Protein AF-T1C3A2-F1 (afdb_monomer)

Solvent-accessible surface area (backbone atoms only — not comparable to full-atom values): 6392 Å² total; per-residue (Å²): 135,83,77,75,86,66,59,79,82,43,60,52,67,68,59,55,48,50,53,50,50,56,53,51,44,45,74,73,70,47,55,60,93,75,52,84,46,79,43,72,37,43,66,94,53,35,68,66,51,34,22,54,70,52,27,25,74,74,71,76,45,71,53,53,36,56,66,59,55,51,53,43,40,75,62,56,35,46,50,32,32,17,40,53,43,31,52,79,70,74,46,56,82,86,39,35,26,89,87,42,48,76,37,77,32,71,89,81,108

Nearest PDB structures (foldseek):
  8uja-assembly1_A  TM=7.546E-01  e=3.149E-03  Sulfurisphaera tokodaii str. 7
  2pd2-assembly1_A  TM=7.364E-01  e=5.009E-03  Sulfurisphaera tokodaii str. 7
  3mc3-assembly1_A  TM=6.224E-01  e=9.098E-03  Saccharolobus solfataricus
  1l1s-assembly1_A  TM=7.343E-01  e=7.108E-02  Methanothermobacter thermautotrophicus
  3pnx-assembly2_E  TM=5.870E-01  e=5.826E-02  Syntrophomonas wolfei subsp. wolfei str. Goettingen G311

Secondary structure (DSSP, 8-state):
-PPP---TTS--HHHHHHHHHHHHHHHTT--GGG---EEEE-GGGGGGGB-HHHHHHHHSS--TTHHHHHHHHHTT-EEEEEHHHHHHTT--GGGB-TTSEEES-TT--

Foldseek 3Di:
DQPDDDDQPDARVVLVVVVVVLVVCVVVVNQLVNDAAEEEQADPRQLLQFQQVLNCVVNVDGNNHVVSLVVCVVSPHQAEYAPVRCVVVPHDPVRGDPSYHYDPGPVPD

Organism: NCBI:txid410659

Sequence (109 aa):
MTQGKPAADKVNPGLDHIARAVNTFVAAGVPLSHLKFDVIIHGGATPIALGEKAYMAKFGHANPNLAVIADLRKVGVNVMVCGNALGDMGFTPAEVNPDIKVALSALST

Radius of gyration: 13.89 Å; Cα contacts (8 Å, |Δi|>4): 145; chains: 1; bounding box: 36×28×37 Å

pLDDT: mean 92.9, std 11.14, range [36.41, 98.44]

Structure (mmCIF, N/CA/C/O backbone):
data_AF-T1C3A2-F1
#
_entry.id   AF-T1C3A2-F1
#
loop_
_atom_site.group_PDB
_atom_site.id
_atom_site.type_symbol
_atom_site.label_atom_id
_atom_site.label_alt_id
_atom_site.label_comp_id
_atom_site.label_asym_id
_atom_site.label_entity_id
_atom_site.label_seq_id
_atom_site.pdbx_PDB_ins_code
_atom_site.Cartn_x
_atom_site.Cartn_y
_atom_site.Cartn_z
_atom_site.occupancy
_atom_site.B_iso_or_equiv
_atom_site.auth_seq_id
_atom_site.auth_comp_id
_atom_site.auth_asym_id
_atom_site.auth_atom_id
_atom_site.pdbx_PDB_model_num
ATOM 1 N N . MET A 1 1 ? 3.807 18.297 -4.852 1.00 36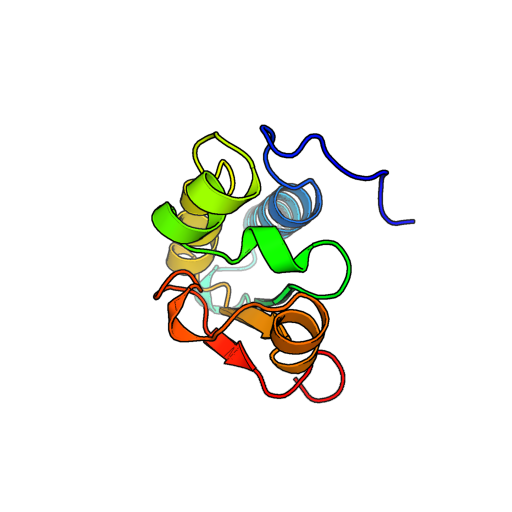.41 1 MET A N 1
ATOM 2 C CA . MET A 1 1 ? 2.360 18.581 -4.946 1.00 36.41 1 MET A CA 1
ATOM 3 C C . MET A 1 1 ? 1.628 17.251 -4.873 1.00 36.41 1 MET A C 1
ATOM 5 O O . MET A 1 1 ? 1.632 16.515 -5.850 1.00 36.41 1 MET A O 1
ATOM 9 N N . THR A 1 2 ? 1.109 16.866 -3.711 1.00 43.44 2 THR A N 1
ATOM 10 C CA . THR A 1 2 ? 0.198 15.719 -3.620 1.00 43.44 2 THR A CA 1
ATOM 11 C C . THR A 1 2 ? -1.161 16.188 -4.129 1.00 43.44 2 THR A C 1
ATOM 13 O O . THR A 1 2 ? -1.670 17.212 -3.676 1.00 43.44 2 THR A O 1
ATOM 16 N N . GLN A 1 3 ? -1.707 15.510 -5.140 1.00 50.47 3 GLN A N 1
ATOM 17 C CA . GLN A 1 3 ? -3.055 15.807 -5.625 1.00 50.47 3 GLN A CA 1
ATOM 18 C C . GLN A 1 3 ? -4.071 15.639 -4.481 1.00 50.47 3 GLN A C 1
ATOM 20 O O . GLN A 1 3 ? -3.815 14.903 -3.526 1.00 50.47 3 GLN A O 1
ATOM 25 N N . GLY A 1 4 ? -5.184 16.379 -4.561 1.00 50.47 4 GLY A N 1
ATOM 26 C CA . GLY A 1 4 ? -6.201 16.470 -3.510 1.00 50.47 4 GLY A CA 1
ATOM 27 C C . GLY A 1 4 ? -6.719 15.113 -3.024 1.00 50.47 4 GLY A C 1
ATOM 28 O O . GLY A 1 4 ? -6.576 14.097 -3.703 1.00 50.47 4 GLY A O 1
ATOM 29 N N . LYS A 1 5 ? -7.321 15.109 -1.826 1.00 55.22 5 LYS A N 1
ATOM 30 C CA . LYS A 1 5 ? -7.861 13.907 -1.174 1.00 55.22 5 LYS A CA 1
ATOM 31 C C . LYS A 1 5 ? -8.755 13.141 -2.167 1.00 55.22 5 LYS A C 1
ATOM 33 O O . LYS A 1 5 ? -9.798 13.675 -2.548 1.00 55.22 5 LYS A O 1
ATOM 38 N N . PRO A 1 6 ? -8.367 11.930 -2.600 1.00 62.38 6 PRO A N 1
ATOM 39 C CA . PRO A 1 6 ? -9.190 11.136 -3.499 1.00 62.38 6 PRO A CA 1
ATOM 40 C C . PRO A 1 6 ? -10.514 10.816 -2.816 1.00 62.38 6 PRO A C 1
ATOM 42 O O . PRO A 1 6 ? -10.566 10.678 -1.588 1.00 62.38 6 PRO A O 1
ATOM 45 N N . ALA A 1 7 ? -11.574 10.678 -3.607 1.00 74.94 7 ALA A N 1
ATOM 46 C CA . ALA A 1 7 ? -12.788 10.054 -3.110 1.00 74.94 7 ALA A CA 1
ATOM 47 C C . ALA A 1 7 ? -12.434 8.640 -2.615 1.00 74.94 7 ALA A C 1
ATOM 49 O O . ALA A 1 7 ? -11.610 7.960 -3.232 1.00 74.94 7 ALA A O 1
ATOM 50 N N . ALA A 1 8 ? -12.980 8.239 -1.464 1.00 80.06 8 ALA A N 1
ATOM 51 C CA . ALA A 1 8 ? -12.602 6.977 -0.826 1.00 80.06 8 ALA A CA 1
ATOM 52 C C . ALA A 1 8 ? -12.900 5.769 -1.734 1.00 80.06 8 ALA A C 1
ATOM 54 O O . ALA A 1 8 ? -12.160 4.793 -1.720 1.00 80.06 8 ALA A O 1
ATOM 55 N N . ASP A 1 9 ? -13.906 5.883 -2.601 1.00 86.38 9 ASP A N 1
ATOM 56 C CA . ASP A 1 9 ? -14.359 4.886 -3.577 1.00 86.38 9 ASP A CA 1
ATOM 57 C C . ASP A 1 9 ? -13.495 4.787 -4.843 1.00 86.38 9 ASP A C 1
ATOM 59 O O . ASP A 1 9 ? -13.790 3.991 -5.735 1.00 86.38 9 ASP A O 1
ATOM 63 N N . LYS A 1 10 ? -12.404 5.556 -4.934 1.00 91.69 10 LYS A N 1
ATOM 64 C CA . LYS A 1 10 ? -11.473 5.522 -6.065 1.00 91.69 10 LYS A CA 1
ATOM 65 C C . LYS A 1 10 ? -10.083 5.072 -5.643 1.00 91.69 10 LYS A C 1
ATOM 67 O O . LYS A 1 10 ? -9.641 5.281 -4.514 1.00 91.69 10 LYS A O 1
ATOM 72 N N . VAL A 1 11 ? -9.367 4.487 -6.602 1.00 94.31 11 VAL A N 1
ATOM 73 C CA . VAL A 1 11 ? -7.951 4.142 -6.444 1.00 94.31 11 VAL A CA 1
ATOM 74 C C . VAL A 1 11 ? -7.157 5.393 -6.075 1.00 94.31 11 VAL A C 1
ATOM 76 O O . VAL A 1 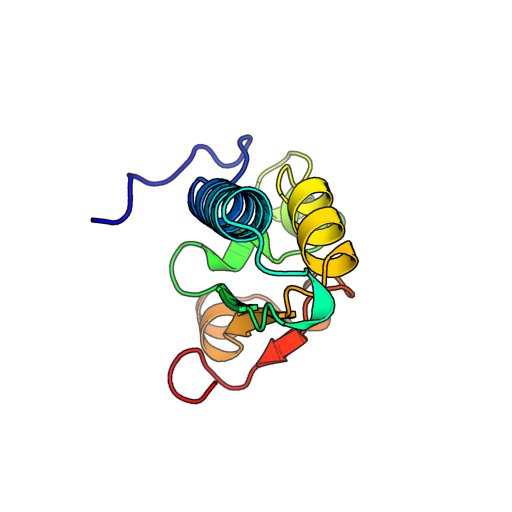11 ? -7.324 6.461 -6.669 1.00 94.31 11 VAL A O 1
ATOM 79 N N . ASN A 1 12 ? -6.264 5.252 -5.099 1.00 95.25 12 ASN A N 1
ATOM 80 C CA . ASN A 1 12 ? -5.382 6.325 -4.684 1.00 95.25 12 ASN A CA 1
ATOM 81 C C . ASN A 1 12 ? -4.431 6.729 -5.837 1.00 95.25 12 ASN A C 1
ATOM 83 O O . ASN A 1 12 ? -3.675 5.882 -6.319 1.00 95.25 12 ASN A O 1
ATOM 87 N N . PRO A 1 13 ? -4.379 8.013 -6.238 1.00 94.12 13 PRO A N 1
ATOM 88 C CA . PRO A 1 13 ? -3.504 8.498 -7.307 1.00 94.12 13 PRO A CA 1
ATOM 89 C C . PRO A 1 13 ? -2.013 8.247 -7.061 1.00 94.12 13 PRO A C 1
ATOM 91 O O . PRO A 1 13 ? -1.236 8.189 -8.010 1.00 94.12 13 PRO A O 1
ATOM 94 N N . GLY A 1 14 ? -1.592 8.098 -5.800 1.00 94.38 14 GLY A N 1
ATOM 95 C CA . GLY A 1 14 ? -0.229 7.709 -5.450 1.00 94.38 14 GLY A CA 1
ATOM 96 C C . GLY A 1 14 ? 0.113 6.296 -5.925 1.00 94.38 14 GLY A C 1
ATOM 97 O O . GLY A 1 14 ? 1.189 6.098 -6.480 1.00 94.38 14 GLY A O 1
ATOM 98 N N . LEU A 1 15 ? -0.812 5.337 -5.790 1.00 95.38 15 LEU A N 1
ATOM 99 C CA . LEU A 1 15 ? -0.622 3.964 -6.280 1.00 95.38 15 LEU A CA 1
ATOM 100 C C . LEU A 1 15 ? -0.541 3.924 -7.806 1.00 95.38 15 LEU A C 1
ATOM 102 O O . LEU A 1 15 ? 0.353 3.296 -8.367 1.00 95.38 15 LEU A O 1
ATOM 106 N N . ASP A 1 16 ? -1.432 4.658 -8.468 1.00 93.62 16 ASP A N 1
ATOM 107 C CA . ASP A 1 16 ? -1.423 4.826 -9.921 1.00 93.62 16 ASP A CA 1
ATOM 108 C C . ASP A 1 16 ? -0.111 5.487 -10.401 1.00 93.62 16 ASP A C 1
ATOM 110 O O . ASP A 1 16 ? 0.500 5.064 -11.382 1.00 93.62 16 ASP A O 1
ATOM 114 N N . HIS A 1 17 ? 0.415 6.463 -9.652 1.00 95.44 17 HIS A N 1
ATOM 115 C CA . HIS A 1 17 ? 1.715 7.066 -9.949 1.00 95.44 17 HIS A CA 1
ATOM 116 C C . HIS A 1 17 ? 2.878 6.075 -9.855 1.00 95.44 17 HIS A C 1
ATOM 118 O O . HIS A 1 17 ? 3.735 6.067 -10.738 1.00 95.44 17 HIS A O 1
ATOM 124 N N . ILE A 1 18 ? 2.889 5.216 -8.837 1.00 96.19 18 ILE A N 1
ATOM 125 C CA . ILE A 1 18 ? 3.911 4.174 -8.692 1.00 96.19 18 ILE A CA 1
ATOM 126 C C . ILE A 1 18 ? 3.818 3.171 -9.846 1.00 96.19 18 ILE A C 1
ATOM 128 O O . ILE A 1 18 ? 4.838 2.854 -10.454 1.00 96.19 18 ILE A O 1
ATOM 132 N N . ALA A 1 19 ? 2.611 2.722 -10.201 1.00 95.56 19 ALA A N 1
ATOM 133 C CA . ALA A 1 19 ? 2.408 1.803 -11.320 1.00 95.56 19 ALA A CA 1
ATOM 134 C C . ALA A 1 19 ? 2.939 2.389 -12.639 1.00 95.56 19 ALA A C 1
ATOM 136 O O . ALA A 1 19 ? 3.670 1.723 -13.374 1.00 95.56 19 ALA A O 1
ATOM 137 N N . ARG A 1 20 ? 2.655 3.671 -12.913 1.00 96.00 20 ARG A N 1
ATOM 138 C CA . ARG A 1 20 ? 3.222 4.373 -14.075 1.00 96.00 20 ARG A CA 1
ATOM 139 C C . ARG A 1 20 ? 4.740 4.472 -14.021 1.00 96.00 20 ARG A C 1
ATOM 141 O O . ARG A 1 20 ? 5.375 4.306 -15.060 1.00 96.00 20 ARG A O 1
ATOM 148 N N . ALA A 1 21 ? 5.321 4.741 -12.852 1.00 96.25 21 ALA A N 1
ATOM 149 C CA . ALA A 1 21 ? 6.771 4.796 -12.702 1.00 96.25 21 ALA A CA 1
ATOM 150 C C . ALA A 1 21 ? 7.401 3.445 -13.070 1.00 96.25 21 ALA A C 1
ATOM 152 O O . ALA A 1 21 ? 8.271 3.410 -13.937 1.00 96.25 21 ALA A O 1
ATOM 153 N N . VAL A 1 22 ? 6.898 2.336 -12.512 1.00 96.12 22 VAL A N 1
ATOM 154 C CA . VAL A 1 22 ? 7.354 0.974 -12.851 1.00 96.12 22 VAL A CA 1
ATOM 155 C C . VAL A 1 22 ? 7.2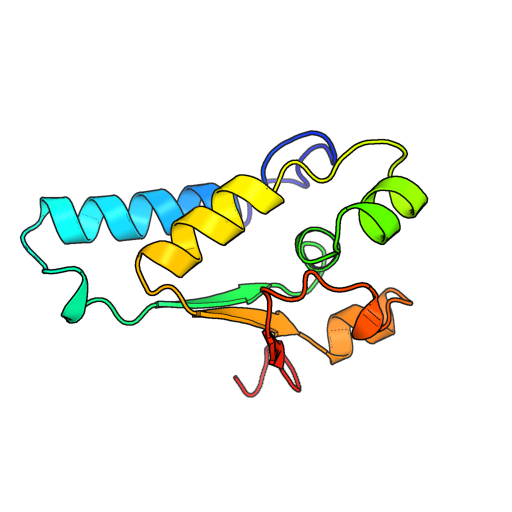63 0.728 -14.358 1.00 96.12 22 VAL A C 1
ATOM 157 O O . VAL A 1 22 ? 8.263 0.380 -14.984 1.00 96.12 22 VAL A O 1
ATOM 160 N N . ASN A 1 23 ? 6.101 0.995 -14.961 1.00 95.69 23 ASN A N 1
ATOM 161 C CA . ASN A 1 23 ? 5.897 0.823 -16.402 1.00 95.69 23 ASN A CA 1
ATOM 162 C C . ASN A 1 23 ? 6.869 1.666 -17.238 1.00 95.69 23 ASN A C 1
ATOM 164 O O . ASN A 1 23 ? 7.355 1.207 -18.268 1.00 95.69 23 ASN A O 1
ATOM 168 N N . THR A 1 24 ? 7.183 2.883 -16.790 1.00 97.06 24 THR A N 1
ATOM 169 C CA . THR A 1 24 ? 8.102 3.793 -17.486 1.00 97.06 24 THR A CA 1
ATOM 170 C C . THR A 1 24 ? 9.528 3.250 -17.485 1.00 97.06 24 THR A C 1
ATOM 172 O O . THR A 1 24 ? 10.179 3.248 -18.528 1.00 97.06 24 THR A O 1
ATOM 175 N N . PHE A 1 25 ? 10.013 2.740 -16.350 1.00 96.06 25 PHE A N 1
ATOM 176 C CA . PHE A 1 25 ? 11.350 2.146 -16.289 1.00 96.06 25 PHE A CA 1
ATOM 177 C C . PHE A 1 25 ? 11.457 0.866 -17.119 1.00 96.06 25 PHE A C 1
ATOM 179 O O . PHE A 1 25 ? 12.451 0.679 -17.821 1.00 96.06 25 PHE A O 1
ATOM 186 N N . VAL A 1 26 ? 10.426 0.017 -17.096 1.00 95.38 26 VAL A N 1
ATOM 187 C CA . VAL A 1 26 ? 10.381 -1.181 -17.946 1.00 95.38 26 VAL A CA 1
ATOM 188 C C . VAL A 1 26 ? 10.380 -0.800 -19.427 1.00 95.38 26 VAL A C 1
ATOM 190 O O . VAL A 1 26 ? 11.147 -1.367 -20.202 1.00 95.38 26 VAL A O 1
ATOM 193 N N . ALA A 1 27 ? 9.585 0.198 -19.826 1.00 96.75 27 ALA A N 1
ATOM 194 C CA . ALA A 1 27 ? 9.554 0.694 -21.203 1.00 96.75 27 ALA A CA 1
ATOM 195 C C . ALA A 1 27 ? 10.897 1.298 -21.653 1.00 96.75 27 ALA A C 1
ATOM 197 O O . ALA A 1 27 ? 11.241 1.224 -22.830 1.00 96.75 27 ALA A O 1
ATOM 198 N N . ALA A 1 28 ? 11.682 1.843 -20.720 1.00 97.44 28 ALA A N 1
ATOM 199 C CA . ALA A 1 28 ? 13.048 2.312 -20.955 1.00 97.44 28 ALA A CA 1
ATOM 200 C C . ALA A 1 28 ? 14.104 1.181 -20.992 1.00 97.44 28 ALA A C 1
ATOM 202 O O . ALA A 1 28 ? 15.295 1.462 -21.117 1.00 97.44 28 ALA A O 1
ATOM 203 N N . GLY A 1 29 ? 13.693 -0.088 -20.890 1.00 96.62 29 GLY A N 1
ATOM 204 C CA . GLY A 1 29 ? 14.571 -1.256 -20.993 1.00 96.62 29 GLY A CA 1
ATOM 205 C C . GLY A 1 29 ? 15.190 -1.713 -19.672 1.00 96.62 29 GLY A C 1
ATOM 206 O O . GLY A 1 29 ? 16.057 -2.587 -19.683 1.00 96.62 29 GLY A O 1
ATOM 207 N N . VAL A 1 30 ? 14.759 -1.166 -18.529 1.00 95.94 30 VAL A N 1
ATOM 208 C CA . VAL A 1 30 ? 15.211 -1.652 -17.221 1.00 95.94 30 VAL A CA 1
ATOM 209 C C . VAL A 1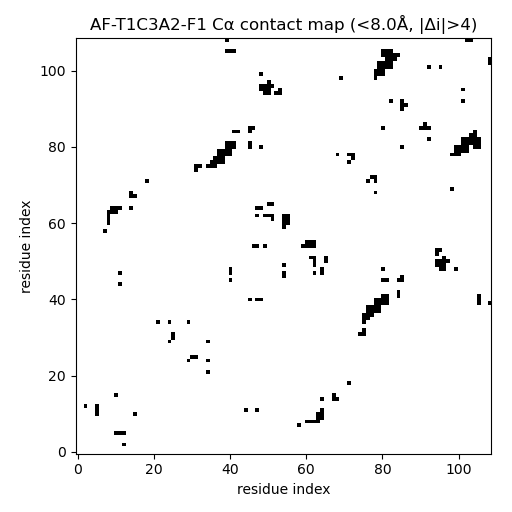 30 ? 14.440 -2.931 -16.872 1.00 95.94 30 VAL A C 1
ATOM 211 O O . VAL A 1 30 ? 13.212 -2.891 -16.770 1.00 95.94 30 VAL A O 1
ATOM 214 N N . PRO A 1 31 ? 15.112 -4.078 -16.675 1.00 94.19 31 PRO A N 1
ATOM 215 C CA . PRO A 1 31 ? 14.420 -5.312 -16.329 1.00 94.19 31 PRO A CA 1
ATOM 216 C C . PRO A 1 31 ? 13.793 -5.205 -14.933 1.00 94.19 31 PRO A C 1
ATOM 218 O O . PRO A 1 31 ? 14.385 -4.617 -14.028 1.00 94.19 31 PRO A O 1
ATOM 221 N N . LEU A 1 32 ? 12.626 -5.833 -14.734 1.00 90.62 32 LEU A N 1
ATOM 222 C CA . LEU A 1 32 ? 11.919 -5.842 -13.441 1.00 90.62 32 LEU A CA 1
ATOM 223 C C . LEU A 1 32 ? 12.817 -6.301 -12.282 1.00 90.62 32 LEU A C 1
ATOM 225 O O . LEU A 1 32 ? 12.753 -5.736 -11.199 1.00 90.62 32 LEU A O 1
ATOM 229 N N . SER A 1 33 ? 13.711 -7.26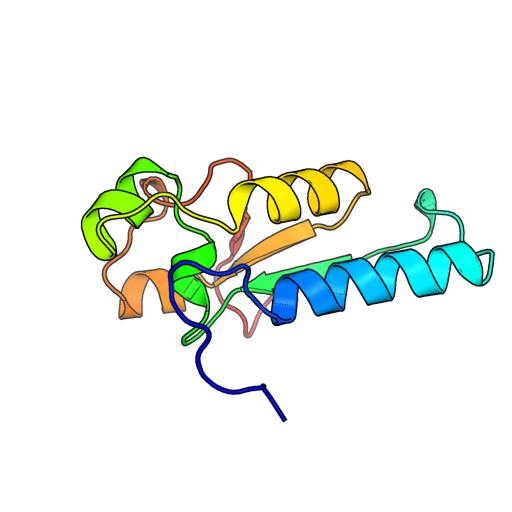5 -12.519 1.00 92.88 33 SER A N 1
ATOM 230 C CA . SER A 1 33 ? 14.666 -7.759 -11.516 1.00 92.88 33 SER A CA 1
ATOM 231 C C . SER A 1 33 ? 15.666 -6.705 -11.023 1.00 92.88 33 SER A C 1
ATOM 233 O O . SER A 1 33 ? 16.285 -6.895 -9.977 1.00 92.88 33 SER A O 1
ATOM 235 N N . HIS A 1 34 ? 15.854 -5.609 -11.763 1.00 93.38 34 HIS A N 1
ATOM 236 C CA . HIS A 1 34 ? 16.718 -4.491 -11.379 1.00 93.38 34 HIS A CA 1
ATOM 237 C C . HIS A 1 34 ? 15.931 -3.332 -10.750 1.00 93.38 34 HIS A C 1
ATOM 239 O O . HIS A 1 34 ? 16.541 -2.405 -10.216 1.00 93.38 34 HIS A O 1
ATOM 245 N N . LEU A 1 35 ? 14.595 -3.373 -10.785 1.00 91.81 35 LEU A N 1
ATOM 246 C CA . LEU A 1 35 ? 13.750 -2.365 -10.160 1.00 91.81 35 LEU A CA 1
ATOM 247 C C . LEU A 1 35 ? 13.588 -2.667 -8.672 1.00 91.81 35 LEU A C 1
ATOM 249 O O . LEU A 1 35 ? 12.973 -3.652 -8.279 1.00 91.81 35 LEU A O 1
ATOM 253 N N . LYS A 1 36 ? 14.138 -1.784 -7.837 1.00 93.25 36 LYS A N 1
ATOM 254 C CA . LYS A 1 36 ? 13.995 -1.831 -6.380 1.00 93.25 36 LYS A CA 1
ATOM 255 C C . LYS A 1 36 ? 13.122 -0.665 -5.941 1.00 93.25 36 LYS A C 1
ATOM 257 O O . LYS A 1 36 ? 13.611 0.450 -5.787 1.00 93.25 36 LYS A O 1
ATOM 262 N N . PHE A 1 37 ? 11.825 -0.920 -5.816 1.00 95.06 37 PHE A N 1
ATOM 263 C CA . PHE A 1 37 ? 10.858 0.067 -5.347 1.00 95.06 37 PHE A CA 1
ATOM 264 C C . PHE A 1 37 ? 10.415 -0.266 -3.932 1.00 95.06 37 PHE A C 1
ATOM 266 O O . PHE A 1 37 ? 9.795 -1.305 -3.709 1.00 95.06 37 PHE A O 1
ATOM 273 N N . ASP A 1 38 ? 10.652 0.667 -3.020 1.00 94.81 38 ASP A N 1
ATOM 274 C CA . ASP A 1 38 ? 10.066 0.677 -1.688 1.00 94.81 38 ASP A CA 1
ATOM 275 C C . ASP A 1 38 ? 9.039 1.809 -1.617 1.00 94.81 38 ASP A C 1
ATOM 277 O O . ASP A 1 38 ? 9.315 2.965 -1.944 1.00 94.81 38 ASP A O 1
ATOM 281 N N . VAL A 1 39 ? 7.817 1.460 -1.228 1.00 95.81 39 VAL A N 1
ATOM 282 C CA . VAL A 1 39 ? 6.687 2.381 -1.124 1.00 95.81 39 VAL A CA 1
ATOM 283 C C . VAL A 1 39 ? 6.179 2.339 0.299 1.00 95.81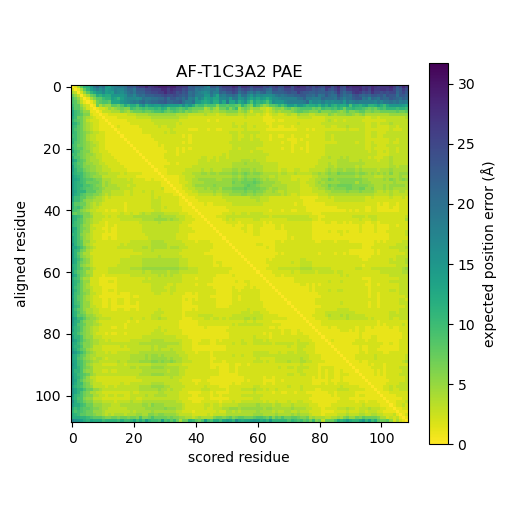 39 VAL A C 1
ATOM 285 O O . VAL A 1 39 ? 5.751 1.287 0.767 1.00 95.81 39 VAL A O 1
ATOM 288 N N . ILE A 1 40 ? 6.144 3.491 0.963 1.00 97.44 40 ILE A N 1
ATOM 289 C CA . ILE A 1 40 ? 5.535 3.620 2.284 1.00 97.44 40 ILE A CA 1
ATOM 290 C C . ILE A 1 40 ? 4.275 4.483 2.238 1.00 97.44 40 ILE A C 1
ATOM 292 O O . ILE A 1 40 ? 4.290 5.655 1.869 1.00 97.44 40 ILE A O 1
ATOM 296 N N . ILE A 1 41 ? 3.155 3.882 2.629 1.00 97.50 41 ILE A N 1
ATOM 297 C CA . ILE A 1 41 ? 1.867 4.544 2.805 1.00 97.50 41 ILE A CA 1
ATOM 298 C C . ILE A 1 41 ? 1.872 5.223 4.177 1.00 97.50 41 ILE A C 1
ATOM 300 O O . ILE A 1 41 ? 2.122 4.583 5.200 1.00 97.50 41 ILE A O 1
ATOM 304 N N . HIS A 1 42 ? 1.587 6.523 4.218 1.00 96.62 42 HIS A N 1
ATOM 305 C CA . HIS A 1 42 ? 1.582 7.290 5.462 1.00 96.62 42 HIS A CA 1
ATOM 306 C C . HIS A 1 42 ? 0.600 8.469 5.426 1.00 96.62 42 HIS A C 1
ATOM 308 O O . HIS A 1 42 ? 0.009 8.796 4.391 1.00 96.62 42 HIS A O 1
ATOM 314 N N . GLY A 1 43 ? 0.430 9.127 6.578 1.00 93.62 43 GLY A N 1
ATOM 315 C CA . GLY A 1 43 ? -0.411 10.315 6.719 1.00 93.62 43 GLY A CA 1
ATOM 316 C C . GLY A 1 43 ? -1.856 10.049 6.294 1.00 93.62 43 GLY A C 1
ATOM 317 O O . GLY A 1 43 ? -2.422 9.001 6.598 1.00 93.62 43 GLY A O 1
ATOM 318 N N . GLY A 1 44 ? -2.453 10.971 5.536 1.00 93.31 44 GLY A N 1
ATOM 319 C CA . GLY A 1 44 ? -3.840 10.836 5.075 1.00 93.31 44 GLY A CA 1
ATOM 320 C C . GLY A 1 44 ? -4.103 9.650 4.135 1.00 93.31 44 GLY A C 1
ATOM 321 O O . GLY A 1 44 ? -5.261 9.288 3.942 1.00 93.31 44 GLY A O 1
ATOM 322 N N . ALA A 1 45 ? -3.059 9.035 3.567 1.00 95.69 45 ALA A N 1
ATOM 323 C CA . ALA A 1 45 ? -3.188 7.865 2.702 1.00 95.69 45 ALA A CA 1
ATOM 324 C C . ALA A 1 45 ? -3.251 6.542 3.483 1.00 95.69 45 ALA A C 1
ATOM 326 O O . ALA A 1 45 ? -3.648 5.536 2.911 1.00 95.69 45 ALA A O 1
ATOM 327 N N . THR A 1 46 ? -2.919 6.531 4.778 1.00 97.12 46 THR A N 1
ATOM 328 C CA . THR A 1 46 ? -2.869 5.322 5.625 1.00 97.12 46 THR A CA 1
ATOM 329 C C . THR A 1 46 ? -4.069 4.377 5.472 1.00 97.12 46 THR A C 1
ATOM 331 O O . THR A 1 46 ? -3.837 3.173 5.357 1.00 97.12 46 THR A O 1
ATOM 334 N N . PRO A 1 47 ? -5.334 4.847 5.378 1.00 97.25 47 PRO A N 1
ATOM 335 C CA . PRO A 1 47 ? -6.470 3.935 5.262 1.00 97.25 47 PRO A CA 1
ATOM 336 C C . PRO A 1 47 ? -6.461 3.052 4.009 1.00 97.25 47 PRO A C 1
ATOM 338 O O . PRO A 1 47 ? -7.109 2.013 4.015 1.00 97.25 47 PRO A O 1
ATOM 341 N N . ILE A 1 48 ? -5.733 3.407 2.942 1.00 97.44 48 ILE A N 1
ATOM 342 C CA . ILE A 1 48 ? -5.675 2.571 1.728 1.00 97.44 48 ILE A CA 1
ATOM 343 C C . ILE A 1 48 ? -4.977 1.227 1.978 1.00 97.44 48 ILE A C 1
ATOM 345 O O . ILE A 1 48 ? -5.182 0.292 1.208 1.00 97.44 48 ILE A O 1
ATOM 349 N N . ALA A 1 49 ? -4.179 1.131 3.050 1.00 97.88 49 ALA A N 1
ATOM 350 C CA . ALA A 1 49 ? -3.479 -0.085 3.448 1.00 97.88 49 ALA A CA 1
ATOM 351 C C . ALA A 1 49 ? -4.372 -1.099 4.187 1.00 97.88 49 ALA A C 1
ATOM 353 O O . ALA A 1 49 ? -3.954 -2.232 4.418 1.00 97.88 49 ALA A O 1
ATOM 354 N N . LEU A 1 50 ? -5.584 -0.709 4.589 1.00 98.44 50 LEU A N 1
ATOM 355 C CA . LEU A 1 50 ? -6.492 -1.601 5.304 1.00 98.44 50 LEU A CA 1
ATOM 356 C C . LEU A 1 50 ? -6.938 -2.769 4.423 1.00 98.44 50 LEU A C 1
ATOM 358 O O . LEU A 1 50 ? -7.143 -2.624 3.217 1.00 98.44 50 LEU A O 1
ATOM 362 N N . GLY A 1 51 ? -7.148 -3.924 5.043 1.00 98.25 51 GLY A N 1
ATOM 363 C CA . GLY A 1 51 ? -7.850 -5.031 4.412 1.00 98.25 51 GLY A CA 1
ATOM 364 C C . GLY A 1 51 ? -9.322 -4.693 4.162 1.00 98.25 51 GLY A C 1
ATOM 365 O O . GLY A 1 51 ? -9.871 -3.735 4.710 1.00 98.25 51 GLY A O 1
ATOM 366 N N . GLU A 1 52 ? -9.979 -5.527 3.361 1.00 97.81 52 GLU A N 1
ATOM 367 C CA . GLU A 1 52 ? -11.360 -5.314 2.911 1.00 97.81 52 GLU A CA 1
ATOM 368 C C . GLU A 1 52 ? -12.340 -5.060 4.069 1.00 97.81 52 GLU A C 1
ATOM 370 O O . GLU A 1 52 ? -13.078 -4.078 4.064 1.00 97.81 52 GLU A O 1
ATOM 375 N N . LYS A 1 53 ? -12.296 -5.894 5.118 1.00 97.81 53 LYS A N 1
ATOM 376 C CA . LYS A 1 53 ? -13.196 -5.794 6.279 1.00 97.81 53 LYS A CA 1
ATOM 377 C C . LYS A 1 53 ? -13.065 -4.456 7.017 1.00 97.81 53 LYS A C 1
ATOM 379 O O . LYS A 1 53 ? -14.075 -3.829 7.327 1.00 97.81 53 LYS A O 1
ATOM 384 N N . ALA A 1 54 ? -11.837 -4.034 7.319 1.00 97.69 54 ALA A N 1
ATOM 385 C CA . ALA A 1 54 ? -11.581 -2.807 8.073 1.00 97.69 54 ALA A CA 1
ATOM 386 C C . ALA A 1 54 ? -11.873 -1.556 7.232 1.00 97.69 54 ALA A C 1
ATOM 388 O O . ALA A 1 54 ? -12.430 -0.579 7.732 1.00 97.69 54 ALA A O 1
ATOM 389 N N . TYR A 1 55 ? -11.565 -1.608 5.933 1.00 97.88 55 TYR A N 1
ATOM 390 C CA . TYR A 1 55 ? -11.890 -0.531 5.007 1.00 97.88 55 TYR A CA 1
ATOM 391 C C . TYR A 1 55 ? -13.407 -0.352 4.857 1.00 97.88 55 TYR A C 1
ATOM 393 O O . TYR A 1 55 ? -13.912 0.759 5.026 1.00 97.88 55 TYR A O 1
ATOM 401 N N . MET A 1 56 ? -14.138 -1.450 4.631 1.00 97.44 56 MET A N 1
ATOM 402 C CA . MET A 1 56 ? -15.602 -1.466 4.550 1.00 97.44 56 MET A CA 1
ATOM 403 C C . MET A 1 56 ? -16.240 -0.914 5.828 1.00 97.44 56 MET A C 1
ATOM 405 O O . MET A 1 56 ? -17.137 -0.081 5.751 1.00 97.44 56 MET A O 1
ATOM 409 N N . ALA A 1 57 ? -15.746 -1.308 7.006 1.00 97.00 57 ALA A N 1
ATOM 410 C CA . ALA A 1 57 ? -16.246 -0.792 8.281 1.00 97.00 57 ALA A CA 1
ATOM 411 C C . ALA A 1 57 ? -16.053 0.729 8.433 1.00 97.00 57 ALA A C 1
ATOM 413 O O . ALA A 1 57 ? -16.880 1.393 9.053 1.00 97.00 57 ALA A O 1
ATOM 414 N N . LYS A 1 58 ? -14.980 1.292 7.862 1.00 95.31 58 LYS A N 1
ATOM 415 C CA . LYS A 1 58 ? -14.677 2.725 7.958 1.00 95.31 58 LYS A CA 1
ATOM 416 C C . LYS A 1 58 ? -15.392 3.581 6.915 1.00 95.31 58 LYS A C 1
ATOM 418 O O . LYS A 1 58 ? -15.793 4.698 7.233 1.00 95.31 58 LYS A O 1
ATOM 423 N N . PHE A 1 59 ? -15.479 3.104 5.675 1.00 95.81 59 PHE A N 1
ATOM 424 C CA . PHE A 1 59 ? -15.923 3.907 4.531 1.00 95.81 59 PHE A CA 1
ATOM 425 C C . PHE A 1 59 ? -17.254 3.44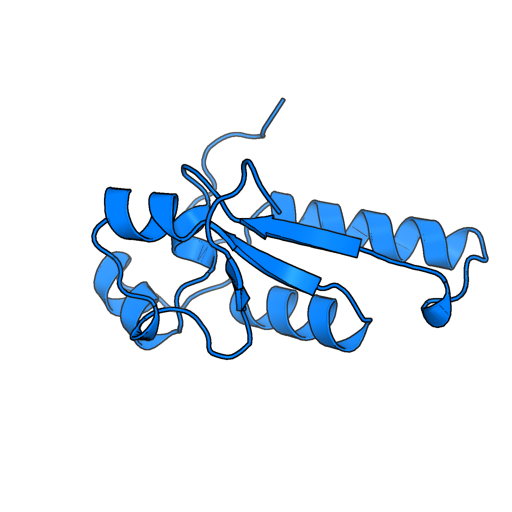7 3.924 1.00 95.81 59 PHE A C 1
ATOM 427 O O . PHE A 1 59 ? -17.814 4.160 3.097 1.00 95.81 59 PHE A O 1
ATOM 434 N N . GLY A 1 60 ? -17.783 2.290 4.335 1.00 96.94 60 GLY A N 1
ATOM 435 C CA . GLY A 1 60 ? -19.069 1.768 3.864 1.00 96.94 60 GLY A CA 1
ATOM 436 C C . GLY A 1 60 ? -19.045 1.189 2.446 1.00 96.94 60 GLY A C 1
ATOM 437 O O . GLY A 1 60 ? -20.105 0.947 1.875 1.00 96.94 60 GLY A O 1
ATOM 438 N N . HIS A 1 61 ? -17.862 0.978 1.866 1.00 95.69 61 HIS A N 1
ATOM 439 C CA . HIS A 1 61 ? -17.684 0.335 0.566 1.00 95.69 61 HIS A CA 1
ATOM 440 C C . HIS A 1 61 ? -16.366 -0.457 0.514 1.00 95.69 61 HIS A C 1
ATOM 442 O O . HIS A 1 61 ? -15.503 -0.314 1.384 1.00 95.69 61 HIS A O 1
ATOM 448 N N . ALA A 1 62 ? -16.210 -1.284 -0.523 1.00 96.94 62 ALA A N 1
ATOM 449 C CA . ALA A 1 62 ? -15.027 -2.117 -0.735 1.00 96.94 62 ALA A CA 1
ATOM 450 C C . ALA A 1 62 ? -13.747 -1.292 -0.906 1.00 96.94 62 ALA A C 1
ATOM 452 O O . ALA A 1 62 ? -13.815 -0.176 -1.423 1.00 96.94 62 ALA A O 1
ATOM 453 N N . ASN A 1 63 ? -12.581 -1.825 -0.526 1.00 97.50 63 ASN A N 1
ATOM 454 C CA . ASN A 1 63 ? -11.322 -1.100 -0.700 1.00 97.50 63 ASN A CA 1
ATOM 455 C C . ASN A 1 63 ? -10.892 -1.127 -2.182 1.00 97.50 63 ASN A C 1
ATOM 457 O O . ASN A 1 63 ? -10.420 -2.163 -2.661 1.00 97.50 63 ASN A O 1
ATOM 461 N N . PRO A 1 64 ? -10.945 0.005 -2.915 1.00 96.94 64 PRO A N 1
ATOM 462 C CA . PRO A 1 64 ? -10.61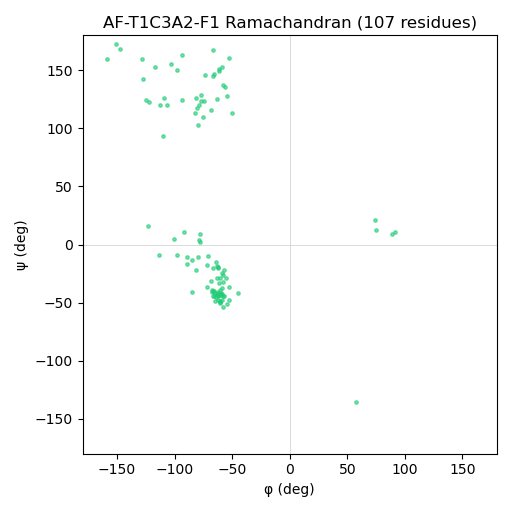9 0.017 -4.342 1.00 96.94 64 PRO A CA 1
ATOM 463 C C . PRO A 1 64 ? -9.120 -0.190 -4.618 1.00 96.94 64 PRO A C 1
ATOM 465 O O . PRO A 1 64 ? -8.717 -0.372 -5.763 1.00 96.94 64 PRO A O 1
ATOM 468 N N . ASN A 1 65 ? -8.269 -0.148 -3.590 1.00 97.62 65 ASN A N 1
ATOM 469 C CA . ASN A 1 65 ? -6.814 -0.142 -3.733 1.00 97.62 65 ASN A CA 1
ATOM 470 C C . ASN A 1 65 ? -6.192 -1.547 -3.752 1.00 97.62 65 ASN A C 1
ATOM 472 O O . ASN A 1 65 ? -5.043 -1.693 -4.171 1.00 97.62 65 ASN A O 1
ATOM 476 N N . LEU A 1 66 ? -6.923 -2.578 -3.309 1.00 97.19 66 LEU A N 1
ATOM 477 C CA . LEU A 1 66 ? -6.361 -3.916 -3.076 1.00 97.19 66 LEU A CA 1
ATOM 478 C C . LEU A 1 66 ? -5.789 -4.549 -4.347 1.00 97.19 66 LEU A C 1
ATOM 480 O O . LEU A 1 66 ? -4.694 -5.106 -4.305 1.00 97.19 66 LEU A O 1
ATOM 484 N N . ALA A 1 67 ? -6.491 -4.421 -5.475 1.00 96.12 67 ALA A N 1
ATOM 485 C CA . ALA A 1 67 ? -6.049 -4.988 -6.748 1.00 96.12 67 ALA A CA 1
ATOM 486 C C . ALA A 1 67 ? -4.713 -4.383 -7.210 1.00 96.12 67 ALA A C 1
ATOM 488 O O . ALA A 1 67 ? -3.771 -5.111 -7.512 1.00 96.12 67 ALA A O 1
ATOM 489 N N . VAL A 1 68 ? -4.596 -3.051 -7.172 1.00 96.00 68 VAL A N 1
ATOM 490 C CA . VAL A 1 68 ? -3.371 -2.352 -7.591 1.00 96.00 68 VAL A CA 1
ATOM 491 C C . VAL A 1 68 ? -2.207 -2.670 -6.653 1.00 96.00 68 VAL A C 1
ATOM 493 O O . VAL A 1 68 ? -1.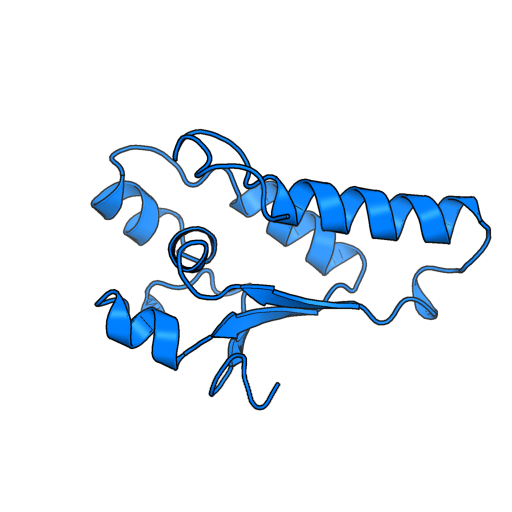093 -2.895 -7.114 1.00 96.00 68 VAL A O 1
ATOM 496 N N . ILE A 1 69 ? -2.448 -2.745 -5.341 1.00 97.19 69 ILE A N 1
ATOM 497 C CA . ILE A 1 69 ? -1.416 -3.129 -4.365 1.00 97.19 69 ILE A CA 1
ATOM 498 C C . ILE A 1 69 ? -0.913 -4.553 -4.636 1.00 97.19 69 ILE A C 1
ATOM 500 O O . ILE A 1 69 ? 0.298 -4.784 -4.625 1.00 97.19 69 ILE A O 1
ATOM 504 N N . ALA A 1 70 ? -1.818 -5.493 -4.917 1.00 96.88 70 ALA A N 1
ATOM 505 C CA . ALA A 1 70 ? -1.448 -6.862 -5.256 1.00 96.88 70 ALA A CA 1
ATOM 506 C C . ALA A 1 70 ? -0.607 -6.922 -6.541 1.00 96.88 70 ALA A C 1
ATOM 508 O O . ALA A 1 70 ? 0.407 -7.618 -6.576 1.00 96.88 70 ALA A O 1
ATOM 509 N N . ASP A 1 71 ? -0.976 -6.170 -7.579 1.00 95.81 71 ASP A N 1
ATOM 510 C CA . ASP A 1 71 ? -0.236 -6.148 -8.844 1.00 95.81 71 ASP A CA 1
ATOM 511 C C . ASP A 1 71 ? 1.152 -5.511 -8.707 1.00 95.81 71 ASP A C 1
ATOM 513 O O . ASP A 1 71 ? 2.127 -6.063 -9.218 1.00 95.81 71 ASP A O 1
ATOM 517 N N . LEU A 1 72 ? 1.277 -4.422 -7.942 1.00 95.94 72 LEU A N 1
ATOM 518 C CA . LEU A 1 72 ? 2.573 -3.815 -7.620 1.00 95.94 72 LEU A CA 1
ATOM 519 C C . LEU A 1 72 ? 3.497 -4.814 -6.906 1.00 95.94 72 LEU A C 1
ATOM 521 O O . LEU A 1 72 ? 4.674 -4.938 -7.246 1.00 95.94 72 LEU A O 1
ATOM 525 N N . ARG A 1 73 ? 2.966 -5.585 -5.956 1.00 95.75 73 ARG A N 1
ATOM 526 C CA . ARG A 1 73 ? 3.755 -6.599 -5.245 1.00 95.75 73 ARG A CA 1
ATOM 527 C C . ARG A 1 73 ? 4.191 -7.752 -6.133 1.00 95.75 73 ARG A C 1
ATOM 529 O O . ARG A 1 73 ? 5.326 -8.205 -6.008 1.00 95.75 73 ARG A O 1
ATOM 536 N N . LYS A 1 74 ? 3.329 -8.211 -7.047 1.00 94.38 74 LYS A N 1
ATOM 537 C CA . LYS A 1 74 ? 3.679 -9.272 -8.011 1.00 94.38 74 LYS A CA 1
ATOM 538 C C . LYS A 1 74 ? 4.889 -8.897 -8.865 1.00 94.38 74 LYS A C 1
ATOM 540 O O . LYS A 1 74 ? 5.659 -9.780 -9.227 1.00 94.38 74 LYS A O 1
ATOM 545 N N . VAL A 1 75 ? 5.070 -7.610 -9.166 1.00 94.31 75 VAL A N 1
ATOM 546 C CA . VAL A 1 75 ? 6.215 -7.109 -9.945 1.00 94.31 75 VAL A CA 1
ATOM 547 C C . VAL A 1 75 ? 7.409 -6.684 -9.080 1.00 94.31 75 VAL A C 1
ATOM 549 O O . VAL A 1 75 ? 8.353 -6.093 -9.595 1.00 94.31 75 VAL A O 1
ATOM 552 N N . GLY A 1 76 ? 7.398 -7.009 -7.782 1.00 93.12 76 GLY A N 1
ATOM 553 C CA . GLY A 1 76 ? 8.533 -6.808 -6.878 1.00 93.12 76 GLY A CA 1
ATOM 554 C C . GLY A 1 76 ? 8.556 -5.470 -6.137 1.00 93.12 76 GLY A C 1
ATOM 555 O O . GLY A 1 76 ? 9.566 -5.150 -5.515 1.00 93.12 76 GLY A O 1
ATOM 556 N N . VAL A 1 77 ? 7.472 -4.685 -6.168 1.00 96.38 77 VAL A N 1
ATOM 557 C CA . VAL A 1 77 ? 7.369 -3.466 -5.350 1.00 96.38 77 VAL A CA 1
ATOM 558 C C . VAL A 1 77 ? 7.109 -3.842 -3.893 1.00 96.38 77 VAL A C 1
ATOM 560 O O . VAL A 1 77 ? 6.108 -4.485 -3.563 1.00 96.38 77 VAL A O 1
ATOM 563 N N . ASN A 1 78 ? 7.973 -3.376 -2.997 1.00 95.62 78 ASN A N 1
ATOM 564 C CA . ASN A 1 78 ? 7.800 -3.522 -1.560 1.00 95.62 78 ASN A CA 1
ATOM 565 C C . ASN A 1 78 ? 6.819 -2.464 -1.051 1.00 95.62 78 ASN A C 1
ATOM 567 O O . ASN A 1 78 ? 7.170 -1.297 -0.878 1.00 95.62 78 ASN A O 1
ATOM 571 N N . VAL A 1 79 ? 5.576 -2.873 -0.794 1.00 97.25 79 VAL A N 1
ATOM 572 C CA . VAL A 1 79 ? 4.544 -1.986 -0.240 1.00 97.25 79 VAL A CA 1
ATOM 573 C C . VAL A 1 79 ? 4.501 -2.109 1.282 1.00 97.25 79 VAL A C 1
ATOM 575 O O . VAL A 1 79 ? 4.316 -3.197 1.838 1.00 97.25 79 VAL A O 1
ATOM 578 N N . MET A 1 80 ? 4.653 -0.970 1.950 1.00 97.81 80 MET A N 1
ATOM 579 C CA . MET A 1 80 ? 4.686 -0.822 3.399 1.00 97.81 80 MET A CA 1
ATOM 580 C C . MET A 1 80 ? 3.694 0.241 3.868 1.00 97.81 80 MET A C 1
ATOM 582 O O . MET A 1 80 ? 3.298 1.126 3.111 1.00 97.81 80 MET A O 1
ATOM 586 N N . VAL A 1 81 ? 3.321 0.191 5.143 1.00 98.31 81 VAL A N 1
ATOM 587 C CA . VAL A 1 81 ? 2.536 1.235 5.811 1.00 98.31 81 VAL A CA 1
ATOM 588 C C . VAL A 1 81 ? 3.231 1.691 7.092 1.00 98.31 81 VAL A C 1
ATOM 590 O O . VAL A 1 81 ? 3.834 0.893 7.809 1.00 98.31 81 VAL A O 1
ATOM 593 N N . CYS A 1 82 ? 3.161 2.989 7.374 1.00 98.38 82 CYS A N 1
ATOM 594 C CA . CYS A 1 82 ? 3.702 3.599 8.583 1.00 98.38 82 CYS A CA 1
ATOM 595 C C . CYS A 1 82 ? 2.912 3.159 9.828 1.00 98.38 82 CYS A C 1
ATOM 597 O O . CYS A 1 82 ? 1.745 3.523 9.976 1.00 98.38 82 CYS A O 1
ATOM 599 N N . GLY A 1 83 ? 3.558 2.432 10.746 1.00 97.19 83 GLY A N 1
ATOM 600 C CA . GLY A 1 83 ? 2.959 1.965 11.999 1.00 97.19 83 GLY A CA 1
ATOM 601 C C . GLY A 1 83 ? 2.456 3.097 12.894 1.00 97.19 83 GLY A C 1
ATOM 602 O O . GLY A 1 83 ? 1.324 3.039 13.368 1.00 97.19 83 GLY A O 1
ATOM 603 N N . ASN A 1 84 ? 3.238 4.170 13.048 1.00 97.12 84 ASN A N 1
ATOM 604 C CA . ASN A 1 84 ? 2.797 5.347 13.808 1.00 97.12 84 ASN A CA 1
ATOM 605 C C . ASN A 1 84 ? 1.523 5.964 13.213 1.00 97.12 84 ASN A C 1
ATOM 607 O O . ASN A 1 84 ? 0.590 6.268 13.945 1.00 97.12 84 ASN A O 1
ATOM 611 N N . ALA A 1 85 ? 1.441 6.065 11.881 1.00 97.19 85 ALA A N 1
ATOM 612 C CA . ALA A 1 85 ? 0.266 6.631 11.221 1.00 97.19 85 ALA A CA 1
ATOM 613 C C . ALA A 1 85 ? -0.979 5.738 11.360 1.00 97.19 85 ALA A C 1
ATOM 615 O O . ALA A 1 85 ? -2.091 6.258 11.415 1.00 97.19 85 ALA A O 1
ATOM 616 N N . LEU A 1 86 ? -0.819 4.408 11.434 1.00 97.81 86 LEU A N 1
ATOM 617 C CA . LEU A 1 86 ? -1.926 3.509 11.787 1.00 97.81 86 LEU A CA 1
ATOM 618 C C . LEU A 1 86 ? -2.451 3.834 13.187 1.00 97.81 86 LEU A C 1
ATOM 620 O O . LEU A 1 86 ? -3.655 4.034 13.348 1.00 97.81 86 LEU A O 1
ATOM 624 N N . GLY A 1 87 ? -1.542 3.951 14.161 1.00 96.75 87 GLY A N 1
ATOM 625 C CA . GLY A 1 87 ? -1.866 4.298 15.544 1.00 96.75 87 GLY A CA 1
ATOM 626 C C . GLY A 1 87 ? -2.578 5.646 15.668 1.00 96.75 87 GLY A C 1
ATOM 627 O O . GLY A 1 87 ? -3.647 5.711 16.271 1.00 96.75 87 GLY A O 1
ATOM 628 N N . ASP A 1 88 ? -2.057 6.689 15.015 1.00 96.00 88 ASP A N 1
ATOM 629 C CA . ASP A 1 88 ? -2.653 8.035 14.994 1.00 96.00 88 ASP A CA 1
ATOM 630 C C . ASP A 1 88 ? -4.090 8.040 14.443 1.00 96.00 88 ASP A C 1
ATOM 632 O O . ASP A 1 88 ? -4.897 8.909 14.774 1.00 96.00 88 ASP A O 1
ATOM 636 N N . MET A 1 89 ? -4.424 7.067 13.588 1.00 95.69 89 MET A N 1
ATOM 637 C CA . MET A 1 89 ? -5.744 6.919 12.973 1.00 95.69 89 MET A CA 1
ATOM 638 C C . MET A 1 89 ? -6.626 5.852 13.641 1.00 95.69 89 MET A C 1
ATOM 640 O O . MET A 1 89 ? -7.733 5.603 13.152 1.00 95.69 89 MET A O 1
ATOM 644 N N . GLY A 1 90 ? -6.162 5.251 14.742 1.00 96.81 90 GLY A N 1
ATOM 645 C CA . GLY A 1 90 ? -6.896 4.252 15.519 1.00 96.81 90 GLY A CA 1
ATOM 646 C C . GLY A 1 90 ? -6.979 2.870 14.870 1.00 96.81 90 GLY A C 1
ATOM 647 O O . GLY A 1 90 ? -7.881 2.109 15.205 1.00 96.81 90 GLY A O 1
ATOM 648 N N . PHE A 1 91 ? -6.079 2.548 13.939 1.00 97.69 91 PHE A N 1
ATOM 649 C CA . PHE A 1 91 ? -6.005 1.229 13.312 1.00 97.69 91 PHE A CA 1
ATOM 650 C C . PHE A 1 91 ? -4.946 0.350 13.959 1.00 97.69 91 PHE A C 1
ATOM 652 O O . PHE A 1 91 ? -3.895 0.815 14.402 1.00 97.69 91 PHE A O 1
ATOM 659 N N . THR A 1 92 ? -5.188 -0.951 13.920 1.00 97.44 92 THR A N 1
ATOM 660 C CA . THR A 1 92 ? -4.258 -1.975 14.382 1.00 97.44 92 THR A CA 1
ATOM 661 C C . THR A 1 92 ? -3.555 -2.666 13.208 1.00 97.44 92 THR A C 1
ATOM 663 O O . THR A 1 92 ? -4.105 -2.746 12.107 1.00 97.44 92 THR A O 1
ATOM 666 N N . PRO A 1 93 ? -2.358 -3.247 13.418 1.00 97.19 93 PRO A N 1
ATOM 667 C CA . PRO A 1 93 ? -1.684 -4.045 12.391 1.00 97.19 93 PRO A CA 1
ATOM 668 C C . PRO A 1 93 ? -2.524 -5.210 11.844 1.00 97.19 93 PRO A C 1
ATOM 670 O O . PRO A 1 93 ? -2.358 -5.584 10.690 1.00 97.19 93 PRO A O 1
ATOM 673 N N . ALA A 1 94 ? -3.442 -5.767 12.641 1.00 97.81 94 ALA A N 1
ATOM 674 C CA . ALA A 1 94 ? -4.317 -6.866 12.224 1.00 97.81 94 ALA A CA 1
ATOM 675 C C . ALA A 1 94 ? -5.407 -6.438 11.221 1.00 97.81 94 ALA A C 1
ATOM 677 O O . ALA A 1 94 ? -6.005 -7.284 10.560 1.00 97.81 94 ALA A O 1
ATOM 678 N N . GLU A 1 95 ? -5.680 -5.137 11.113 1.00 98.19 95 GLU A N 1
ATOM 679 C CA . GLU A 1 95 ? -6.641 -4.571 10.161 1.00 98.19 95 GLU A CA 1
ATOM 680 C C . GLU A 1 95 ? -6.006 -4.227 8.809 1.00 98.19 95 GLU A C 1
ATOM 682 O O . GLU A 1 95 ? -6.716 -3.930 7.845 1.00 98.19 95 GLU A O 1
ATOM 687 N N . VAL A 1 96 ? -4.677 -4.266 8.725 1.00 98.44 96 VAL A N 1
ATOM 688 C CA . VAL A 1 96 ? -3.915 -4.037 7.496 1.00 98.44 96 VAL A CA 1
ATOM 689 C C . VAL A 1 96 ? -4.064 -5.246 6.574 1.00 98.44 96 VAL A C 1
ATOM 691 O O . VAL A 1 96 ? -4.171 -6.385 7.027 1.00 98.44 96 VAL A O 1
ATOM 694 N N . ASN A 1 97 ? -4.087 -5.006 5.262 1.00 97.81 97 ASN A N 1
ATOM 695 C CA . ASN A 1 97 ? -4.016 -6.085 4.282 1.00 97.81 97 ASN A CA 1
ATOM 696 C C . ASN A 1 97 ? -2.754 -6.935 4.565 1.00 97.81 97 ASN A C 1
ATOM 698 O O . ASN A 1 97 ? -1.671 -6.356 4.640 1.00 97.81 97 ASN A O 1
ATOM 702 N N . PRO A 1 98 ? -2.850 -8.274 4.706 1.00 95.62 98 PRO A N 1
ATOM 703 C CA . PRO A 1 98 ? -1.695 -9.135 4.994 1.00 95.62 98 PRO A CA 1
ATOM 704 C C . PRO A 1 98 ? -0.568 -9.027 3.957 1.00 95.62 98 PRO A C 1
ATOM 706 O O . PRO A 1 98 ? 0.593 -9.289 4.270 1.00 95.62 98 PRO A O 1
ATOM 709 N N . ASP A 1 99 ? -0.890 -8.579 2.746 1.00 93.69 99 ASP A N 1
ATOM 710 C CA . ASP A 1 99 ? 0.077 -8.255 1.706 1.00 93.69 99 ASP A CA 1
ATOM 711 C C . ASP A 1 99 ? 0.763 -6.897 1.927 1.00 93.69 99 ASP A C 1
ATOM 713 O O . ASP A 1 99 ? 1.444 -6.407 1.042 1.00 93.69 99 ASP A O 1
ATOM 717 N N . ILE A 1 100 ? 0.621 -6.210 3.054 1.00 97.31 100 ILE A N 1
ATOM 718 C CA . ILE A 1 100 ? 1.305 -4.934 3.297 1.00 97.31 100 ILE A CA 1
ATOM 719 C C . ILE A 1 100 ? 2.100 -5.047 4.584 1.00 97.31 100 ILE A C 1
ATOM 721 O O . ILE A 1 100 ? 1.572 -5.359 5.649 1.00 97.31 100 ILE A O 1
ATOM 725 N N . LYS A 1 101 ? 3.402 -4.768 4.496 1.00 96.31 101 LYS A N 1
ATOM 726 C CA . LYS A 1 101 ? 4.269 -4.812 5.671 1.00 96.31 101 LYS A CA 1
ATOM 727 C C . LYS A 1 101 ? 4.042 -3.562 6.519 1.00 96.31 101 LYS A C 1
ATOM 729 O O . LYS A 1 101 ? 4.148 -2.439 6.033 1.00 96.31 101 LYS A O 1
ATOM 734 N N . VAL A 1 102 ? 3.792 -3.752 7.808 1.00 97.69 102 VAL A N 1
ATOM 735 C CA . VAL A 1 102 ? 3.778 -2.647 8.772 1.00 97.69 102 VAL A CA 1
ATOM 736 C C . VAL A 1 102 ? 5.220 -2.317 9.150 1.00 97.69 102 VAL A C 1
ATOM 738 O O . VAL A 1 102 ? 5.943 -3.164 9.674 1.00 97.69 102 VAL A O 1
ATOM 741 N N . ALA A 1 103 ? 5.654 -1.100 8.842 1.00 96.94 103 ALA A N 1
ATOM 742 C CA . ALA A 1 103 ? 6.962 -0.582 9.225 1.00 96.94 103 ALA A CA 1
ATOM 743 C C . ALA A 1 103 ? 6.874 0.198 10.545 1.00 96.94 103 ALA A C 1
ATOM 745 O O . ALA A 1 103 ? 5.788 0.624 10.937 1.00 96.94 103 ALA A O 1
ATOM 746 N N . LEU A 1 104 ? 8.013 0.434 11.210 1.00 94.50 104 LEU A N 1
ATOM 747 C CA . LEU A 1 104 ? 8.047 1.228 12.447 1.00 94.50 104 LEU A CA 1
ATOM 748 C C . LEU A 1 104 ? 7.480 2.633 12.203 1.00 94.50 104 LEU A C 1
ATOM 750 O O . LEU A 1 104 ? 6.545 3.068 12.869 1.00 94.50 104 LEU A O 1
ATOM 754 N N . SER A 1 105 ? 8.015 3.331 11.202 1.00 94.88 105 SER A N 1
ATOM 755 C CA . SER A 1 105 ? 7.536 4.649 10.802 1.00 94.88 105 SER A CA 1
ATOM 756 C C . SER A 1 105 ? 7.949 4.969 9.368 1.00 94.88 105 SER A C 1
ATOM 758 O O . SER A 1 105 ? 8.929 4.422 8.866 1.00 94.88 105 SER A O 1
ATOM 760 N N . ALA A 1 106 ? 7.261 5.917 8.733 1.00 94.38 106 ALA A N 1
ATOM 761 C CA . ALA A 1 106 ? 7.694 6.473 7.450 1.00 94.38 106 ALA A CA 1
ATOM 762 C C . ALA A 1 106 ? 9.052 7.196 7.516 1.00 94.38 106 ALA A C 1
ATOM 764 O O . ALA A 1 106 ? 9.675 7.388 6.484 1.00 94.38 106 ALA A O 1
ATOM 765 N N . LEU A 1 107 ? 9.507 7.607 8.704 1.00 93.19 107 LEU A N 1
ATOM 766 C CA . LEU A 1 107 ? 10.747 8.371 8.881 1.00 93.19 107 LEU A CA 1
ATOM 767 C C . LEU A 1 107 ? 12.007 7.497 8.883 1.00 93.19 107 LEU A C 1
ATOM 769 O O . LEU A 1 107 ? 13.101 8.009 8.678 1.00 93.19 107 LEU A O 1
ATOM 773 N N . SER A 1 108 ? 11.863 6.205 9.172 1.00 88.81 108 SER A N 1
ATOM 774 C CA . SER A 1 108 ? 12.977 5.289 9.445 1.00 88.81 108 SER A CA 1
ATOM 775 C C . SER A 1 108 ? 13.002 4.074 8.516 1.00 88.81 108 SER A C 1
ATOM 777 O O . SER A 1 108 ? 13.603 3.062 8.874 1.00 88.81 108 SER A O 1
ATOM 779 N N . THR A 1 109 ? 12.261 4.129 7.410 1.00 81.06 109 THR A N 1
ATOM 780 C CA . THR A 1 109 ? 12.062 3.015 6.475 1.00 81.06 109 THR A CA 1
ATOM 781 C C . THR A 1 109 ? 12.668 3.352 5.129 1.00 81.06 109 THR A C 1
ATOM 783 O O . THR A 1 109 ? 12.500 4.517 4.706 1.00 81.06 109 THR A O 1
#

Mean predicted aligned error: 3.84 Å

InterPro domains:
  IPR003787 Sulphur relay, DsrE/F-like [PF02635] (9-108)
  IPR027396 DsrEFH-like [G3DSA:3.40.1260.10] (1-109)
  IPR027396 DsrEFH-like [SSF75169] (8-107)